Protein AF-A0A4Y2DY10-F1 (afdb_monomer_lite)

Secondary structure (DSSP, 8-state):
-EEEEEEE---S---SSSGGGPEE-TTSSS-EEEEEEEEE-TTS-EEEEEE--GGG------SS-HHHHHHHHHHHHTT--TT-EEEE-TTT--HHHHHHHHHTT-EEEEPPPGGG-TT-PPPPTTTTS---

Structure (mmCIF, N/CA/C/O backbone):
data_AF-A0A4Y2DY10-F1
#
_entry.id   AF-A0A4Y2DY10-F1
#
loop_
_atom_site.group_PDB
_atom_site.id
_atom_site.type_symbol
_atom_site.label_atom_id
_atom_site.label_alt_id
_atom_site.label_comp_id
_atom_site.label_asym_id
_atom_site.label_entity_id
_atom_site.label_seq_id
_atom_site.pdbx_PDB_ins_code
_atom_site.Cartn_x
_atom_site.Cartn_y
_atom_site.Cartn_z
_atom_site.occupancy
_atom_site.B_iso_or_equiv
_atom_site.auth_seq_id
_atom_site.auth_comp_id
_atom_site.auth_asym_id
_atom_site.auth_atom_id
_atom_site.pdbx_PDB_model_num
ATOM 1 N N . MET A 1 1 ? -3.356 -10.038 -5.341 1.00 78.19 1 MET A N 1
ATOM 2 C CA . MET A 1 1 ? -2.534 -9.888 -4.118 1.00 78.19 1 MET A CA 1
ATOM 3 C C . MET A 1 1 ? -3.179 -8.865 -3.200 1.00 78.19 1 MET A C 1
ATOM 5 O O . MET A 1 1 ? -3.837 -7.960 -3.689 1.00 78.19 1 MET A O 1
ATOM 9 N N . GLN A 1 2 ? -3.006 -8.994 -1.891 1.00 65.81 2 GLN A N 1
ATOM 10 C CA . GLN A 1 2 ? -3.567 -8.115 -0.879 1.00 65.81 2 GLN A CA 1
ATOM 11 C C . GLN A 1 2 ? -2.456 -7.577 0.021 1.00 65.81 2 GLN A C 1
ATOM 13 O O . GLN A 1 2 ? -1.669 -8.349 0.572 1.00 65.81 2 GLN A O 1
ATOM 18 N N . ILE A 1 3 ? -2.424 -6.258 0.201 1.00 73.19 3 ILE A N 1
ATOM 19 C CA . ILE A 1 3 ? -1.528 -5.605 1.153 1.00 73.19 3 ILE A CA 1
ATOM 20 C C . ILE A 1 3 ? -2.274 -5.361 2.452 1.00 73.19 3 ILE A C 1
ATOM 22 O O . ILE A 1 3 ? -3.249 -4.611 2.505 1.00 73.19 3 ILE A O 1
ATOM 26 N N . THR A 1 4 ? -1.787 -5.993 3.513 1.00 64.06 4 THR A N 1
ATOM 27 C CA . THR A 1 4 ? -2.386 -5.916 4.845 1.00 64.06 4 THR A CA 1
ATOM 28 C C . THR A 1 4 ? -1.337 -5.531 5.871 1.00 64.06 4 THR A C 1
ATOM 30 O O . THR A 1 4 ? -0.138 -5.768 5.708 1.00 64.06 4 THR A O 1
ATOM 33 N N . VAL A 1 5 ? -1.801 -4.930 6.962 1.00 68.88 5 VAL A N 1
ATOM 34 C CA . VAL A 1 5 ? -0.980 -4.731 8.146 1.00 68.88 5 VAL A CA 1
ATOM 35 C C . VAL A 1 5 ? -1.281 -5.820 9.166 1.00 68.88 5 VAL A C 1
ATOM 37 O O . VAL A 1 5 ? -2.396 -5.877 9.690 1.00 68.88 5 VAL A O 1
ATOM 40 N N . ILE A 1 6 ? -0.284 -6.650 9.469 1.00 68.38 6 ILE A N 1
ATOM 41 C CA . ILE A 1 6 ? -0.394 -7.696 10.490 1.00 68.38 6 ILE A CA 1
ATOM 42 C C . ILE A 1 6 ? 0.245 -7.213 11.790 1.00 68.38 6 ILE A C 1
ATOM 44 O O . ILE A 1 6 ? 1.285 -6.550 11.794 1.00 68.38 6 ILE A O 1
ATOM 48 N N . TYR A 1 7 ? -0.410 -7.555 12.898 1.00 64.19 7 TYR A N 1
ATOM 49 C CA . TYR A 1 7 ? 0.015 -7.215 14.247 1.00 64.19 7 TYR A CA 1
ATOM 50 C C . TYR A 1 7 ? 0.174 -8.482 15.067 1.00 64.19 7 TYR A C 1
ATOM 52 O O . TYR A 1 7 ? -0.767 -9.267 15.176 1.00 64.19 7 TYR A O 1
ATOM 60 N N . PHE A 1 8 ? 1.342 -8.660 15.673 1.00 68.56 8 PHE A N 1
ATOM 61 C CA . PHE A 1 8 ? 1.613 -9.803 16.537 1.00 68.56 8 PHE A CA 1
ATOM 62 C C . PHE A 1 8 ? 2.262 -9.354 17.847 1.00 68.56 8 PHE A C 1
ATOM 64 O O . PHE A 1 8 ? 2.941 -8.325 17.924 1.00 68.56 8 PHE A O 1
ATOM 71 N N . ASN A 1 9 ? 2.008 -10.131 18.897 1.00 56.22 9 ASN A N 1
ATOM 72 C CA . ASN A 1 9 ? 2.618 -9.959 20.207 1.00 56.22 9 ASN A CA 1
ATOM 73 C C . ASN A 1 9 ? 3.567 -11.121 20.447 1.00 56.22 9 ASN A C 1
ATOM 75 O O . ASN A 1 9 ? 3.170 -12.273 20.273 1.00 56.22 9 ASN A O 1
ATOM 79 N N . ASN A 1 10 ? 4.791 -10.825 20.864 1.00 58.06 10 ASN A N 1
ATOM 80 C CA . ASN A 1 10 ? 5.732 -11.873 21.200 1.00 58.06 10 ASN A CA 1
ATOM 81 C C . ASN A 1 10 ? 5.542 -12.244 22.677 1.00 58.06 10 ASN A C 1
ATOM 83 O O . ASN A 1 10 ? 5.828 -11.430 23.554 1.00 58.06 10 ASN A O 1
ATOM 87 N N . ARG A 1 11 ? 5.011 -13.443 22.958 1.00 53.69 11 ARG A N 1
ATOM 88 C CA . ARG A 1 11 ? 4.942 -13.970 24.333 1.00 53.69 11 ARG A CA 1
ATOM 89 C C . ARG A 1 11 ? 6.207 -14.731 24.745 1.00 53.69 11 ARG A C 1
ATOM 91 O O . ARG A 1 11 ? 6.329 -14.985 25.930 1.00 53.69 11 ARG A O 1
ATOM 98 N N . ASN A 1 12 ? 7.147 -15.030 23.835 1.00 43.44 12 ASN A N 1
ATOM 99 C CA . ASN A 1 12 ? 8.391 -15.745 24.154 1.00 43.44 12 ASN A CA 1
ATOM 100 C C . ASN A 1 12 ? 9.589 -15.275 23.284 1.00 43.44 12 ASN A C 1
ATOM 102 O O . ASN A 1 12 ? 9.616 -15.498 22.080 1.00 43.44 12 ASN A O 1
ATOM 106 N N . THR A 1 13 ? 10.583 -14.672 23.954 1.00 41.22 13 THR A N 1
ATOM 107 C CA . THR A 1 13 ? 12.030 -14.588 23.617 1.00 41.22 13 THR A CA 1
ATOM 108 C C . THR A 1 13 ? 12.532 -13.677 22.470 1.00 41.22 13 THR A C 1
ATOM 110 O O . THR A 1 13 ? 12.229 -13.880 21.300 1.00 41.22 13 THR A O 1
ATOM 113 N N . PHE A 1 14 ? 13.328 -12.655 22.840 1.00 39.62 14 PHE A N 1
ATOM 114 C CA . PHE A 1 14 ? 14.753 -12.369 22.511 1.00 39.62 14 PHE A CA 1
ATOM 115 C C . PHE A 1 14 ? 15.028 -10.861 22.695 1.00 39.62 14 PHE A C 1
ATOM 117 O O . PHE A 1 14 ? 14.383 -9.999 22.099 1.00 39.62 14 PHE A O 1
ATOM 124 N N . TYR A 1 15 ? 15.925 -10.555 23.635 1.00 51.78 15 TYR A N 1
ATOM 125 C CA . TYR A 1 15 ? 16.015 -9.282 24.352 1.00 51.78 15 TYR A CA 1
ATOM 126 C C . TYR A 1 15 ? 16.999 -8.279 23.713 1.00 51.78 15 TYR A C 1
ATOM 128 O O . TYR A 1 15 ? 17.977 -8.653 23.076 1.00 51.78 15 TYR A O 1
ATOM 136 N N . LEU A 1 16 ? 16.727 -6.994 23.974 1.00 42.66 16 LEU A N 1
ATOM 137 C CA . LEU A 1 16 ? 17.549 -5.785 23.789 1.00 42.66 16 LEU A CA 1
ATOM 138 C C . LEU A 1 16 ? 17.350 -4.937 22.511 1.00 42.66 16 LEU A C 1
ATOM 140 O O . LEU A 1 16 ? 17.088 -3.747 22.659 1.00 42.66 16 LEU A O 1
ATOM 144 N N . TYR A 1 17 ? 17.361 -5.475 21.283 1.00 45.16 17 TYR A N 1
ATOM 145 C CA . TYR A 1 17 ? 17.258 -4.621 20.068 1.00 45.16 17 TYR A CA 1
ATOM 146 C C . TYR A 1 17 ? 15.813 -4.285 19.634 1.00 45.16 17 TYR A C 1
ATOM 148 O O . TYR A 1 17 ? 15.556 -3.331 18.906 1.00 45.16 17 TYR A O 1
ATOM 156 N N . ILE A 1 18 ? 14.834 -5.060 20.103 1.00 55.75 18 ILE A N 1
ATOM 157 C CA . ILE A 1 18 ? 13.461 -5.057 19.570 1.00 55.75 18 ILE A CA 1
ATOM 158 C C . ILE A 1 18 ? 12.535 -4.067 20.321 1.00 55.75 18 ILE A C 1
ATOM 160 O O . ILE A 1 18 ? 11.453 -3.718 19.844 1.00 55.75 18 ILE A O 1
ATOM 164 N N . ILE A 1 19 ? 12.954 -3.555 21.485 1.00 56.53 19 ILE A N 1
ATOM 165 C CA . ILE A 1 19 ? 12.103 -2.744 22.379 1.00 56.53 19 ILE A CA 1
ATOM 166 C C . ILE A 1 19 ? 11.625 -1.448 21.696 1.00 56.53 19 ILE A C 1
ATOM 168 O O . ILE A 1 19 ? 10.465 -1.071 21.858 1.00 56.53 19 ILE A O 1
ATOM 172 N N . GLY A 1 20 ? 12.467 -0.818 20.868 1.00 61.66 20 GLY A N 1
ATOM 173 C CA . GLY A 1 20 ? 12.130 0.423 20.156 1.00 61.66 20 GLY A CA 1
ATOM 174 C C . GLY A 1 20 ? 11.118 0.270 19.011 1.00 61.66 20 GLY A C 1
ATOM 175 O O . GLY A 1 20 ? 10.572 1.263 18.538 1.00 61.66 20 GLY A O 1
ATOM 176 N N . LEU A 1 21 ? 10.835 -0.960 18.569 1.00 73.44 21 LEU A N 1
ATOM 177 C CA . LEU A 1 21 ? 9.937 -1.239 17.437 1.00 73.44 21 LEU A CA 1
ATOM 178 C C . LEU A 1 21 ? 8.514 -1.587 17.872 1.00 73.44 21 LEU A C 1
ATOM 180 O O . LEU A 1 21 ? 7.615 -1.723 17.040 1.00 73.44 21 LEU A O 1
ATOM 184 N N . LYS A 1 22 ? 8.290 -1.719 19.181 1.00 81.25 22 LYS A N 1
ATOM 185 C CA . LYS A 1 22 ? 6.971 -1.986 19.744 1.00 81.25 22 LYS A CA 1
ATOM 186 C C . LYS A 1 22 ? 6.093 -0.748 19.578 1.00 81.25 22 LYS A C 1
ATOM 188 O O . LYS A 1 22 ? 6.386 0.317 20.109 1.00 81.25 22 LYS A O 1
ATOM 193 N N . GLN A 1 23 ? 4.999 -0.898 18.845 1.00 83.44 23 GLN A N 1
ATOM 194 C CA . GLN A 1 23 ? 4.058 0.178 18.563 1.00 83.44 23 GLN A CA 1
ATOM 195 C C . GLN A 1 23 ? 2.809 0.032 19.429 1.00 83.44 23 GLN A C 1
ATOM 197 O O . GLN A 1 23 ? 2.299 -1.076 19.627 1.00 83.44 23 GLN A O 1
ATOM 202 N N . PHE A 1 24 ? 2.302 1.164 19.921 1.00 85.75 24 PHE A N 1
ATOM 203 C CA . PHE A 1 24 ? 0.968 1.242 20.503 1.00 85.75 24 PHE A CA 1
ATOM 204 C C . PHE A 1 24 ? -0.065 1.544 19.417 1.00 85.75 24 PHE A C 1
ATOM 206 O O . PHE A 1 24 ? 0.091 2.494 18.652 1.00 85.75 24 PHE A O 1
ATOM 213 N N . ILE A 1 25 ? -1.139 0.757 19.360 1.00 84.06 25 ILE A N 1
ATOM 214 C CA . ILE A 1 25 ? -2.160 0.856 18.317 1.00 84.06 25 ILE A CA 1
ATOM 215 C C . ILE A 1 25 ? -3.536 0.855 18.956 1.00 84.06 25 ILE A C 1
ATOM 217 O O . ILE A 1 25 ? -4.056 -0.165 19.418 1.00 84.06 25 ILE A O 1
ATOM 221 N N . LYS A 1 26 ? -4.142 2.040 18.969 1.00 86.94 26 LYS A N 1
ATOM 222 C CA . LYS A 1 26 ? -5.493 2.244 19.479 1.00 86.94 26 LYS A CA 1
ATOM 223 C C . LYS A 1 26 ? -6.500 1.465 18.621 1.00 86.94 26 LYS A C 1
ATOM 225 O O . LYS A 1 26 ? -6.428 1.487 17.397 1.00 86.94 26 LYS A O 1
ATOM 230 N N . GLY A 1 27 ? -7.446 0.788 19.271 1.00 84.50 27 GLY A N 1
ATOM 231 C CA . GLY A 1 27 ? -8.542 0.073 18.603 1.00 84.50 27 GLY A CA 1
ATOM 232 C C . GLY A 1 27 ? -8.243 -1.371 18.183 1.00 84.50 27 GLY A C 1
ATOM 233 O O . GLY A 1 27 ? -9.132 -2.026 17.649 1.00 84.50 27 GLY A O 1
ATOM 234 N N . LYS A 1 28 ? -7.037 -1.902 18.432 1.00 83.62 28 LYS A N 1
ATOM 235 C CA . LYS A 1 28 ? -6.744 -3.335 18.252 1.00 83.62 28 LYS A CA 1
ATOM 236 C C . LYS A 1 28 ? -6.914 -4.108 19.570 1.00 83.62 28 LYS A C 1
ATOM 238 O O . LYS A 1 28 ? -6.594 -3.548 20.622 1.00 83.62 28 LYS A O 1
ATOM 243 N N . PRO A 1 29 ? -7.373 -5.382 19.538 1.00 85.50 29 PRO A N 1
ATOM 244 C CA . PRO A 1 29 ? -7.518 -6.206 20.745 1.00 85.50 29 PRO A CA 1
ATOM 245 C C . PRO A 1 29 ? -6.215 -6.301 21.545 1.00 85.50 29 PRO A C 1
ATOM 247 O O . PRO A 1 29 ? -6.200 -6.141 22.763 1.00 85.50 29 PRO A O 1
ATOM 250 N N . ILE A 1 30 ? -5.099 -6.469 20.833 1.00 81.31 30 ILE A N 1
ATOM 251 C CA . ILE A 1 30 ? -3.751 -6.355 21.377 1.00 81.31 30 ILE A CA 1
ATOM 252 C C . ILE A 1 30 ? -3.219 -4.972 21.007 1.00 81.31 30 ILE A C 1
ATOM 254 O O . ILE A 1 30 ? -2.947 -4.693 19.840 1.00 81.31 30 ILE A O 1
ATOM 258 N N . ARG A 1 31 ? -3.074 -4.103 22.010 1.00 84.50 31 ARG A N 1
ATOM 259 C CA . ARG A 1 31 ? -2.719 -2.694 21.792 1.00 84.50 31 ARG A CA 1
ATOM 260 C C . ARG A 1 31 ? -1.226 -2.428 21.670 1.00 84.50 31 ARG A C 1
ATOM 262 O O . ARG A 1 31 ? -0.866 -1.370 21.179 1.00 84.50 31 ARG A O 1
ATOM 269 N N . PHE A 1 32 ? -0.375 -3.344 22.117 1.00 84.56 32 PHE A N 1
ATOM 270 C CA . PHE A 1 32 ? 1.072 -3.200 22.018 1.00 84.56 32 PHE A CA 1
ATOM 271 C C . PHE A 1 32 ? 1.670 -4.408 21.311 1.00 84.56 32 PHE A C 1
ATOM 273 O O . PHE A 1 32 ? 1.496 -5.536 21.772 1.00 84.56 32 PHE A O 1
ATOM 280 N N . GLY A 1 33 ? 2.401 -4.172 20.230 1.00 84.94 33 GLY A N 1
ATOM 281 C CA . GLY A 1 33 ? 3.014 -5.245 19.456 1.00 84.94 33 GLY A CA 1
ATOM 282 C C . GLY A 1 33 ? 3.858 -4.722 18.309 1.00 84.94 33 GLY A C 1
ATOM 283 O O . GLY A 1 33 ? 4.137 -3.526 18.218 1.00 84.94 33 GLY A O 1
ATOM 284 N N . PHE A 1 34 ? 4.257 -5.634 17.434 1.00 84.62 34 PHE A N 1
ATOM 285 C CA . PHE A 1 34 ? 5.000 -5.306 16.225 1.00 84.62 34 PHE A CA 1
ATOM 286 C C . PHE A 1 34 ? 4.046 -5.148 15.057 1.00 84.62 34 PHE A C 1
ATOM 288 O O . PHE A 1 34 ? 3.025 -5.833 14.971 1.00 84.62 34 PHE A O 1
ATOM 295 N N . LYS A 1 35 ? 4.388 -4.223 14.167 1.00 85.19 35 LYS A N 1
ATOM 296 C CA . LYS A 1 35 ? 3.624 -3.926 12.964 1.00 85.19 35 LYS A CA 1
ATOM 297 C C . LYS A 1 35 ? 4.401 -4.440 11.757 1.00 85.19 35 LYS A C 1
ATOM 299 O O . LYS A 1 35 ? 5.553 -4.061 11.576 1.00 85.19 35 LYS A O 1
ATOM 304 N N . LEU A 1 36 ? 3.767 -5.273 10.940 1.00 87.88 36 LEU A N 1
ATOM 305 C CA . LEU A 1 36 ? 4.311 -5.744 9.667 1.00 87.88 36 LEU A CA 1
ATOM 306 C C . LEU A 1 36 ? 3.485 -5.190 8.516 1.00 87.88 36 LEU A C 1
ATOM 308 O O . LEU A 1 36 ? 2.255 -5.241 8.559 1.00 87.88 36 LEU A O 1
ATOM 312 N N . TRP A 1 37 ? 4.152 -4.717 7.472 1.00 89.75 37 TRP A N 1
ATOM 313 C CA . TRP A 1 37 ? 3.548 -4.597 6.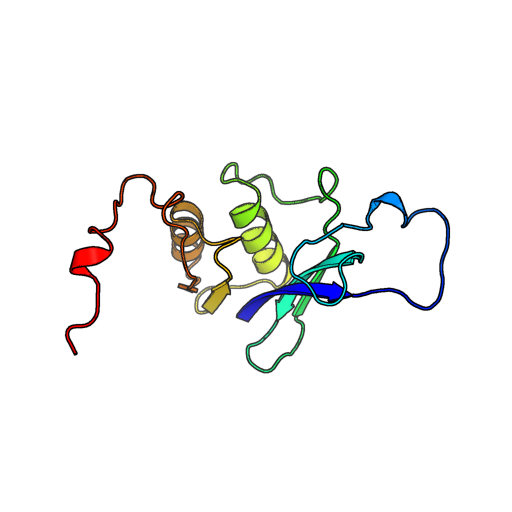152 1.00 89.75 37 TRP A CA 1
ATOM 314 C C . TRP A 1 37 ? 3.672 -5.932 5.444 1.00 89.75 37 TRP A C 1
ATOM 316 O O . TRP A 1 37 ? 4.755 -6.501 5.396 1.00 89.75 37 TRP A O 1
ATOM 326 N N . THR A 1 38 ? 2.564 -6.448 4.935 1.00 91.19 38 THR A N 1
ATOM 327 C CA . THR A 1 38 ? 2.516 -7.786 4.346 1.00 91.19 38 THR A CA 1
ATOM 328 C C . THR A 1 38 ? 1.865 -7.733 2.984 1.00 91.19 38 THR A C 1
ATOM 330 O O . THR A 1 38 ? 0.893 -7.001 2.804 1.00 91.19 38 THR A O 1
ATOM 333 N N . LEU A 1 39 ? 2.398 -8.514 2.051 1.00 93.38 39 LEU A N 1
ATOM 334 C CA . LEU A 1 39 ? 1.805 -8.792 0.755 1.00 93.38 39 LEU A CA 1
ATOM 335 C C . LEU A 1 39 ? 1.464 -10.277 0.717 1.00 93.38 39 LEU A C 1
ATOM 337 O O . LEU A 1 39 ? 2.347 -11.126 0.842 1.00 93.38 39 LEU A O 1
ATOM 341 N N . ALA A 1 40 ? 0.185 -10.580 0.562 1.00 92.75 40 ALA A N 1
ATOM 342 C CA . ALA A 1 40 ? -0.318 -11.942 0.533 1.00 92.75 40 ALA A CA 1
ATOM 343 C C . ALA A 1 40 ? -1.198 -12.181 -0.697 1.00 92.75 40 ALA A C 1
ATOM 345 O O . ALA A 1 40 ? -1.623 -11.257 -1.389 1.00 92.75 40 ALA A O 1
ATOM 346 N N . SER A 1 41 ? -1.466 -13.437 -0.993 1.00 90.44 41 SER A N 1
ATOM 347 C CA . SER A 1 41 ? -2.509 -13.862 -1.911 1.00 90.44 41 SER A CA 1
ATOM 348 C C . SER A 1 41 ? -3.886 -13.706 -1.257 1.00 90.44 41 SER A C 1
ATOM 350 O O . SER A 1 41 ? -4.006 -13.581 -0.038 1.00 90.44 41 SER A O 1
ATOM 352 N N . SER A 1 42 ? -4.938 -13.708 -2.073 1.00 86.31 42 SER A N 1
ATOM 353 C CA . SER A 1 42 ? -6.328 -13.710 -1.603 1.00 86.31 42 SER A CA 1
ATOM 354 C C . SER A 1 42 ? -6.704 -14.977 -0.827 1.00 86.31 42 SER A C 1
ATOM 356 O O . SER A 1 42 ? -7.634 -14.940 -0.031 1.00 86.31 42 SER A O 1
ATOM 358 N N . ASP A 1 43 ? -5.985 -16.083 -1.039 1.00 88.75 43 ASP A N 1
ATOM 359 C CA . ASP A 1 43 ? -6.144 -17.341 -0.290 1.00 88.75 43 ASP A CA 1
ATOM 360 C C . ASP A 1 43 ? -5.349 -17.370 1.032 1.00 88.75 43 ASP A C 1
ATOM 362 O O . ASP A 1 43 ? -5.431 -18.335 1.789 1.00 88.75 43 ASP A O 1
ATOM 366 N N . GLY A 1 44 ? -4.597 -16.305 1.332 1.00 85.56 44 GLY A N 1
ATOM 367 C CA . GLY A 1 44 ? -3.805 -16.177 2.552 1.00 85.56 44 GLY A CA 1
ATOM 368 C C . GLY A 1 44 ? -2.337 -16.587 2.424 1.00 85.56 44 GLY A C 1
ATOM 369 O O . GLY A 1 44 ? -1.613 -16.479 3.415 1.00 85.56 44 GLY A O 1
ATOM 370 N N . TYR A 1 45 ? -1.854 -16.997 1.245 1.00 89.75 45 TYR A N 1
ATOM 371 C CA . TYR A 1 45 ? -0.423 -17.264 1.060 1.00 89.75 45 TYR A CA 1
ATOM 372 C C . TYR A 1 45 ? 0.412 -15.982 1.208 1.00 89.75 45 TYR A C 1
ATOM 374 O O . TYR A 1 45 ? 0.221 -15.020 0.467 1.00 89.75 45 TYR A O 1
ATOM 382 N N . LEU A 1 46 ? 1.348 -15.946 2.158 1.00 91.25 46 LEU A N 1
ATOM 383 C CA . LEU A 1 46 ? 2.200 -14.780 2.400 1.00 91.25 46 LEU A CA 1
ATOM 384 C C . LEU A 1 46 ? 3.376 -14.761 1.415 1.00 91.25 46 LEU A C 1
ATOM 386 O O . LEU A 1 46 ? 4.271 -15.594 1.516 1.00 91.25 46 LEU A O 1
ATOM 390 N N . PHE A 1 47 ? 3.412 -13.778 0.514 1.00 90.81 47 PHE A N 1
ATOM 391 C CA . PHE A 1 47 ? 4.538 -13.596 -0.406 1.00 90.81 47 PHE A CA 1
ATOM 392 C C . PHE A 1 47 ? 5.708 -12.879 0.258 1.00 90.81 47 PHE A C 1
ATOM 394 O O . PHE A 1 47 ? 6.857 -13.273 0.089 1.00 90.81 47 PHE A O 1
ATOM 401 N N . HIS A 1 48 ? 5.422 -11.804 0.999 1.00 90.38 48 HIS A N 1
ATOM 402 C CA . HIS A 1 48 ? 6.464 -10.997 1.628 1.00 90.38 48 HIS A CA 1
ATOM 403 C C . HIS A 1 48 ? 5.953 -10.253 2.860 1.00 90.38 48 HIS A C 1
ATOM 405 O O . HIS A 1 48 ? 4.790 -9.845 2.919 1.00 90.38 48 HIS A O 1
ATOM 411 N N . ALA A 1 49 ? 6.834 -10.041 3.838 1.00 88.62 49 ALA A N 1
ATOM 412 C CA . ALA A 1 49 ? 6.547 -9.260 5.034 1.00 88.62 49 ALA A CA 1
ATOM 413 C C . ALA A 1 49 ? 7.735 -8.376 5.422 1.00 88.62 49 ALA A C 1
ATOM 415 O O . ALA A 1 49 ? 8.886 -8.806 5.406 1.00 88.62 49 ALA A O 1
ATOM 416 N N . GLU A 1 50 ? 7.444 -7.143 5.823 1.00 86.69 50 GLU A N 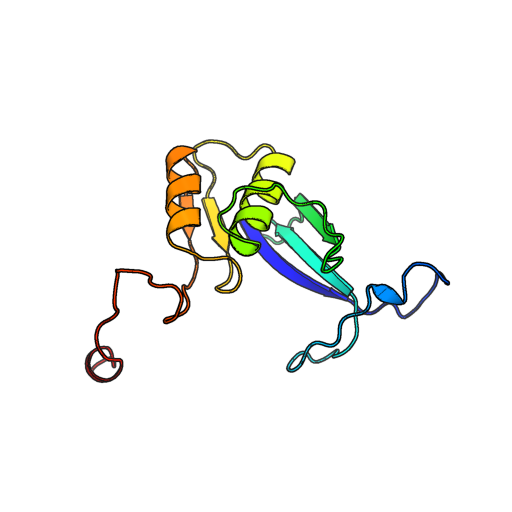1
ATOM 417 C CA . GLU A 1 50 ? 8.437 -6.162 6.248 1.00 86.69 50 GLU A CA 1
ATOM 418 C C . GLU A 1 50 ? 8.076 -5.551 7.584 1.00 86.69 50 GLU A C 1
ATOM 420 O O . GLU A 1 50 ? 6.946 -5.113 7.810 1.00 86.69 50 GLU A O 1
ATOM 425 N N . LEU A 1 51 ? 9.069 -5.491 8.467 1.00 85.25 51 LEU A N 1
ATOM 426 C CA . LEU A 1 51 ? 8.916 -4.871 9.768 1.00 85.25 51 LEU A CA 1
ATOM 427 C C . LEU A 1 51 ? 8.808 -3.358 9.619 1.00 85.25 51 LEU A C 1
ATOM 429 O O . LEU A 1 51 ? 9.708 -2.696 9.104 1.00 85.25 51 LEU A O 1
ATOM 433 N N . TYR A 1 52 ? 7.706 -2.812 10.122 1.00 84.94 52 TYR A N 1
ATOM 434 C CA . TYR A 1 52 ? 7.553 -1.379 10.249 1.00 84.94 52 TYR A CA 1
ATOM 435 C C . TYR A 1 52 ? 8.462 -0.877 11.364 1.00 84.94 52 TYR A C 1
ATOM 437 O O . TYR A 1 52 ? 8.265 -1.199 12.538 1.00 84.94 52 TYR A O 1
ATOM 445 N N . SER A 1 53 ? 9.424 -0.044 10.988 1.00 81.19 53 SER A N 1
ATOM 446 C CA . SER A 1 53 ? 10.436 0.498 11.887 1.00 81.19 53 SER A CA 1
ATOM 447 C C . SER A 1 53 ? 10.336 2.018 12.024 1.00 81.19 53 SER A C 1
ATOM 449 O O . SER A 1 53 ? 11.317 2.709 12.289 1.00 81.19 53 SER A O 1
ATOM 451 N N . SER A 1 54 ? 9.132 2.571 11.830 1.00 75.75 54 SER A N 1
ATOM 452 C CA . SER A 1 54 ? 8.913 4.019 11.825 1.00 75.75 54 SER A CA 1
ATOM 453 C C . SER A 1 54 ? 9.879 4.714 10.847 1.00 75.75 54 SER A C 1
ATOM 455 O O . SER A 1 54 ? 9.866 4.385 9.657 1.00 75.75 54 SER A O 1
ATOM 457 N N . SER A 1 55 ? 10.734 5.618 11.333 1.00 67.44 55 SER A N 1
ATOM 458 C CA . SER A 1 55 ? 11.686 6.420 10.556 1.00 67.44 55 SER A CA 1
ATOM 459 C C . SER A 1 55 ? 12.844 5.639 9.932 1.00 67.44 55 SER A C 1
ATOM 461 O O . SER A 1 55 ? 13.457 6.135 8.994 1.00 67.44 55 SER A O 1
ATOM 463 N N . THR A 1 56 ? 13.156 4.432 10.410 1.00 67.06 56 THR A N 1
ATOM 464 C CA . THR A 1 56 ? 14.272 3.631 9.875 1.00 67.06 56 THR A CA 1
ATOM 465 C C . THR A 1 56 ? 13.827 2.585 8.859 1.00 67.06 56 THR A C 1
ATOM 467 O O . THR A 1 56 ? 14.645 1.793 8.386 1.00 67.06 56 THR A O 1
ATOM 470 N N . THR A 1 57 ? 12.542 2.572 8.490 1.00 70.38 57 THR A N 1
ATOM 471 C CA . THR A 1 57 ? 12.057 1.644 7.469 1.00 70.38 57 THR A CA 1
ATOM 472 C C . THR A 1 57 ? 12.638 2.033 6.113 1.00 70.38 57 THR A C 1
ATOM 474 O O . THR A 1 57 ? 12.317 3.093 5.577 1.00 70.38 57 THR A O 1
ATOM 477 N N . LYS A 1 58 ? 13.519 1.187 5.567 1.00 76.12 58 LYS A N 1
ATOM 478 C CA . LYS A 1 58 ? 14.158 1.410 4.265 1.00 76.12 58 LYS A CA 1
ATOM 479 C C . LYS A 1 58 ? 13.157 1.142 3.151 1.00 76.12 58 LYS A C 1
ATOM 481 O O . LYS A 1 58 ? 13.036 0.020 2.667 1.00 76.12 58 LYS A O 1
ATOM 486 N N . LEU A 1 59 ? 12.435 2.187 2.785 1.00 80.62 59 LEU A N 1
ATOM 487 C CA . LEU A 1 59 ? 11.511 2.182 1.668 1.00 80.62 59 LEU A CA 1
ATOM 488 C C . LEU A 1 59 ? 12.141 2.825 0.428 1.00 80.62 59 LEU A C 1
ATOM 490 O O . LEU A 1 59 ? 13.042 3.659 0.567 1.00 80.62 59 LEU A O 1
ATOM 494 N N . PRO A 1 60 ? 11.664 2.475 -0.779 1.00 84.50 60 PRO A N 1
ATOM 495 C CA . PRO A 1 60 ? 11.903 3.295 -1.960 1.00 84.50 60 PRO A CA 1
ATOM 496 C C . PRO A 1 60 ? 11.497 4.743 -1.674 1.00 84.50 60 PRO A C 1
ATOM 498 O O . PRO A 1 60 ? 10.499 4.971 -1.002 1.00 84.50 60 PRO A O 1
ATOM 501 N N . GLN A 1 61 ? 12.256 5.716 -2.172 1.00 85.44 61 GLN A N 1
ATOM 502 C CA . GLN A 1 61 ? 11.906 7.132 -2.049 1.00 85.44 61 GLN A CA 1
ATOM 503 C C . GLN A 1 61 ? 11.258 7.593 -3.353 1.00 85.44 61 GLN A C 1
ATOM 505 O O . GLN A 1 61 ? 11.931 8.127 -4.229 1.00 85.44 61 GLN A O 1
ATOM 510 N N . THR A 1 62 ? 9.957 7.344 -3.511 1.00 87.38 62 THR A N 1
ATOM 511 C CA . THR A 1 62 ? 9.235 7.717 -4.744 1.00 87.38 62 THR A CA 1
ATOM 512 C C . THR A 1 62 ? 8.816 9.185 -4.765 1.00 87.38 62 THR A C 1
ATOM 514 O O . THR A 1 62 ? 8.420 9.699 -5.805 1.00 87.38 62 THR A O 1
ATOM 517 N N . GLY A 1 63 ? 8.875 9.868 -3.615 1.00 89.25 63 GLY A N 1
ATOM 518 C CA . GLY A 1 63 ? 8.376 11.237 -3.454 1.00 89.25 63 GLY A CA 1
ATOM 519 C C . GLY A 1 63 ? 6.853 11.333 -3.298 1.00 89.25 63 GLY A C 1
ATOM 520 O O . GLY A 1 63 ? 6.340 12.417 -3.046 1.00 89.25 63 GLY A O 1
ATOM 521 N N . LEU A 1 64 ? 6.126 10.212 -3.380 1.00 89.00 64 LEU A N 1
ATOM 522 C CA . LEU A 1 64 ? 4.661 10.157 -3.259 1.00 89.00 64 LEU A CA 1
ATO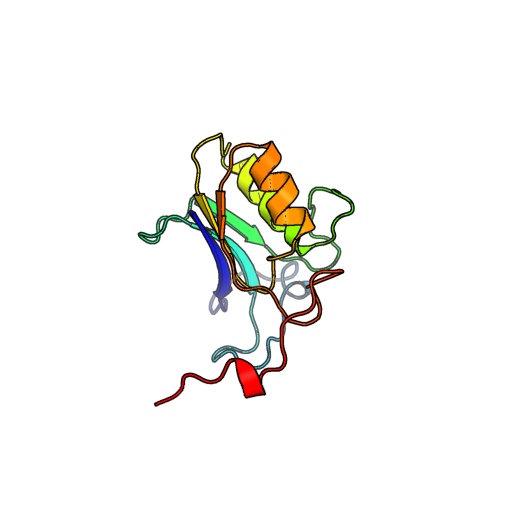M 523 C C . LEU A 1 64 ? 4.182 9.925 -1.813 1.00 89.00 64 LEU A C 1
ATOM 525 O O . LEU A 1 64 ? 2.983 9.935 -1.523 1.00 89.00 64 LEU A O 1
ATOM 529 N N . GLY A 1 65 ? 5.128 9.717 -0.896 1.00 88.81 65 GLY A N 1
ATOM 530 C CA . GLY A 1 65 ? 4.892 9.473 0.519 1.00 88.81 65 GLY A CA 1
ATOM 531 C C . GLY A 1 65 ? 4.874 7.990 0.886 1.00 88.81 65 GLY A C 1
ATOM 532 O O . GLY A 1 65 ? 4.904 7.096 0.044 1.00 88.81 65 GLY A O 1
ATOM 533 N N . GLN A 1 66 ? 4.770 7.731 2.191 1.00 88.69 66 GLN A N 1
ATOM 534 C CA . GLN A 1 66 ? 4.992 6.397 2.752 1.00 88.69 66 GLN A CA 1
ATOM 535 C C . GLN A 1 66 ? 4.043 5.323 2.199 1.00 88.69 66 GLN A C 1
ATOM 537 O O . GLN A 1 66 ? 4.462 4.192 2.004 1.00 88.69 66 GLN A O 1
ATOM 542 N N . GLY A 1 67 ? 2.764 5.638 1.966 1.00 90.06 67 GLY A N 1
ATOM 543 C CA . GLY A 1 67 ? 1.797 4.657 1.456 1.00 90.06 67 GLY A CA 1
ATOM 544 C C . GLY A 1 67 ? 2.230 4.059 0.109 1.00 90.06 67 GLY A C 1
ATOM 545 O O . GLY A 1 67 ? 2.438 2.847 0.034 1.00 90.06 67 GLY A O 1
ATOM 546 N N . PRO A 1 68 ? 2.419 4.901 -0.921 1.00 92.88 68 PRO A N 1
ATOM 547 C CA . PRO A 1 68 ? 2.957 4.480 -2.211 1.00 92.88 68 PRO A CA 1
ATOM 548 C C . PRO A 1 68 ? 4.323 3.795 -2.130 1.00 92.88 68 PRO A C 1
ATOM 550 O O . PRO A 1 68 ? 4.508 2.749 -2.750 1.00 92.88 68 PRO A O 1
ATOM 553 N N . ASP A 1 69 ? 5.248 4.334 -1.329 1.00 92.69 69 ASP A N 1
ATOM 554 C CA . ASP A 1 69 ? 6.591 3.771 -1.159 1.00 92.69 69 ASP A CA 1
ATOM 555 C C . ASP A 1 69 ? 6.545 2.316 -0.658 1.00 92.69 69 ASP A C 1
ATOM 557 O O . ASP A 1 69 ? 7.269 1.452 -1.155 1.00 92.69 69 ASP A O 1
ATOM 561 N N . VAL A 1 70 ? 5.647 2.022 0.291 1.00 91.94 70 VAL A N 1
ATOM 562 C CA . VAL A 1 70 ? 5.413 0.659 0.792 1.00 91.94 70 VAL A CA 1
ATOM 563 C C . VAL A 1 70 ? 4.890 -0.245 -0.309 1.00 91.94 70 VAL A C 1
ATOM 565 O O . VAL A 1 70 ? 5.435 -1.325 -0.522 1.00 91.94 70 VAL A O 1
ATOM 568 N N . VAL A 1 71 ? 3.827 0.174 -0.998 1.00 93.62 71 VAL A N 1
ATOM 569 C CA . VAL A 1 71 ? 3.160 -0.667 -1.998 1.00 93.62 71 VAL A CA 1
ATOM 570 C C . VAL A 1 71 ? 4.113 -0.981 -3.143 1.00 93.62 71 VAL A C 1
ATOM 572 O O . VAL A 1 71 ? 4.331 -2.148 -3.451 1.00 93.62 71 VAL A O 1
ATOM 575 N N . LEU A 1 72 ? 4.748 0.036 -3.721 1.00 94.25 72 LEU A N 1
ATOM 576 C CA . LEU A 1 72 ? 5.698 -0.142 -4.817 1.00 94.25 72 LEU A CA 1
ATOM 577 C C . LEU A 1 72 ? 6.931 -0.941 -4.371 1.00 94.25 72 LEU A C 1
A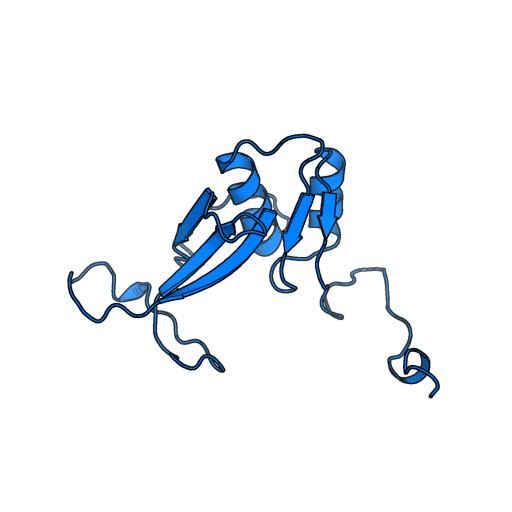TOM 579 O O . LEU A 1 72 ? 7.409 -1.792 -5.118 1.00 94.25 72 LEU A O 1
ATOM 583 N N . GLY A 1 73 ? 7.408 -0.735 -3.139 1.00 93.19 73 GLY A N 1
ATOM 584 C CA . GLY A 1 73 ? 8.492 -1.525 -2.556 1.00 93.19 73 GLY A CA 1
ATOM 585 C C . GLY A 1 73 ? 8.161 -3.015 -2.456 1.00 93.19 73 GLY A C 1
ATOM 586 O O . GLY A 1 73 ? 8.953 -3.845 -2.901 1.00 93.19 73 GLY A O 1
ATOM 587 N N . LEU A 1 74 ? 6.980 -3.354 -1.932 1.00 92.38 74 LEU A N 1
ATOM 588 C CA . LEU A 1 74 ? 6.514 -4.740 -1.823 1.00 92.38 74 LEU A CA 1
ATOM 589 C C . LEU A 1 74 ? 6.331 -5.386 -3.201 1.00 92.38 74 LEU A C 1
ATOM 591 O O . LEU A 1 74 ? 6.764 -6.517 -3.408 1.00 92.38 74 LEU A O 1
ATOM 595 N N . MET A 1 75 ? 5.740 -4.658 -4.150 1.00 93.19 75 MET A N 1
ATOM 596 C CA . MET A 1 75 ? 5.503 -5.149 -5.510 1.00 93.19 75 MET A CA 1
ATOM 597 C C . MET A 1 75 ? 6.811 -5.430 -6.257 1.00 93.19 75 MET A C 1
ATOM 599 O O . MET A 1 75 ? 6.927 -6.453 -6.930 1.00 93.19 75 MET A O 1
ATOM 603 N N . ASN A 1 76 ? 7.828 -4.583 -6.074 1.00 92.75 76 ASN A N 1
ATOM 604 C CA . ASN A 1 76 ? 9.157 -4.821 -6.637 1.00 92.75 76 ASN A CA 1
ATOM 605 C C . ASN A 1 76 ? 9.816 -6.079 -6.047 1.00 92.75 76 ASN A C 1
ATOM 607 O O . ASN A 1 76 ? 10.452 -6.830 -6.782 1.00 92.75 76 ASN A O 1
ATOM 611 N N . LYS A 1 77 ? 9.660 -6.333 -4.739 1.00 91.19 77 LYS A N 1
ATOM 612 C CA . LYS A 1 77 ? 10.270 -7.496 -4.064 1.00 91.19 77 LYS A CA 1
ATOM 613 C C . LYS A 1 77 ? 9.697 -8.834 -4.506 1.00 91.19 77 LYS A C 1
ATOM 615 O O . LYS A 1 77 ? 10.408 -9.828 -4.463 1.00 91.19 77 LYS A O 1
ATOM 620 N N . VAL A 1 78 ?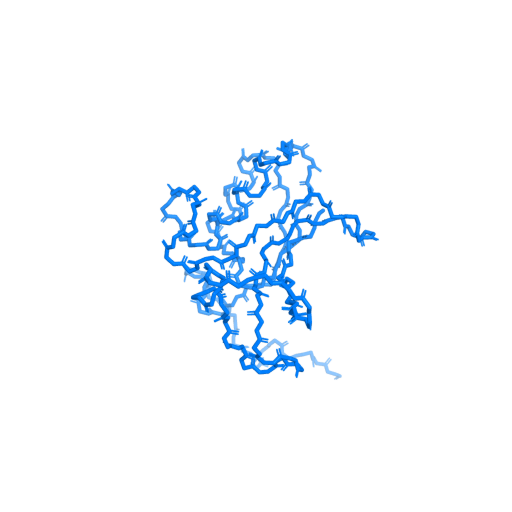 8.439 -8.855 -4.935 1.00 91.12 78 VAL A N 1
ATOM 621 C CA . VAL A 1 78 ? 7.808 -10.064 -5.482 1.00 91.12 78 VAL A CA 1
ATOM 622 C C . VAL A 1 78 ? 7.870 -10.134 -7.005 1.00 91.12 78 VAL A C 1
ATOM 624 O O . VAL A 1 78 ? 7.235 -11.003 -7.592 1.00 91.12 78 VAL A O 1
ATOM 627 N N . HIS A 1 79 ? 8.607 -9.220 -7.646 1.00 92.62 79 HIS A N 1
ATOM 628 C CA . HIS A 1 79 ? 8.703 -9.127 -9.104 1.00 92.62 79 HIS A CA 1
ATOM 629 C C . HIS A 1 79 ? 7.322 -9.091 -9.781 1.00 92.62 79 HIS A C 1
ATOM 631 O O . HIS A 1 79 ? 7.076 -9.768 -10.783 1.00 92.62 79 HIS A O 1
ATOM 637 N N . ALA A 1 80 ? 6.399 -8.313 -9.205 1.00 92.69 80 ALA A N 1
ATOM 638 C CA . ALA A 1 80 ? 5.082 -8.120 -9.791 1.00 92.69 80 ALA A CA 1
ATOM 639 C C . ALA A 1 80 ? 5.211 -7.499 -11.187 1.00 92.69 80 ALA A C 1
ATOM 641 O O . ALA A 1 80 ? 6.035 -6.607 -11.407 1.00 92.69 80 ALA A O 1
ATOM 642 N N . HIS A 1 81 ? 4.385 -7.972 -12.109 1.00 92.00 81 HIS A N 1
ATOM 643 C CA . HIS A 1 81 ? 4.431 -7.614 -13.517 1.00 92.00 81 HIS A CA 1
ATOM 644 C C . HIS A 1 81 ? 3.036 -7.239 -14.023 1.00 92.00 81 HIS A C 1
ATOM 646 O O . HIS A 1 81 ? 2.069 -7.163 -13.261 1.00 92.00 81 HIS A O 1
ATOM 652 N N . GLU A 1 82 ? 2.956 -6.942 -15.315 1.00 94.81 82 GLU A N 1
ATOM 653 C CA . GLU A 1 82 ? 1.701 -6.622 -15.980 1.00 94.81 82 GLU A CA 1
ATOM 654 C C . GLU A 1 82 ? 0.676 -7.755 -15.821 1.00 94.81 82 GLU A C 1
ATOM 656 O O . GLU A 1 82 ? 1.011 -8.935 -15.919 1.00 94.81 82 GLU A O 1
ATOM 661 N N . GLY A 1 83 ? -0.577 -7.394 -15.546 1.00 92.62 83 GLY A N 1
ATOM 662 C CA . GLY A 1 83 ? -1.664 -8.343 -15.290 1.00 92.62 83 GLY A CA 1
ATOM 663 C C . GLY A 1 83 ? -1.796 -8.772 -13.825 1.00 92.62 83 GLY A C 1
ATOM 664 O O . GLY A 1 83 ? -2.784 -9.410 -13.455 1.00 92.62 83 GLY A O 1
ATOM 665 N N . ASN A 1 84 ? -0.859 -8.397 -12.947 1.00 94.25 84 ASN A N 1
ATOM 666 C CA . ASN A 1 84 ? -1.058 -8.546 -11.509 1.00 94.25 84 ASN A CA 1
ATOM 667 C C . ASN A 1 84 ? -2.101 -7.541 -10.995 1.00 94.25 84 ASN A C 1
ATOM 669 O O . ASN A 1 84 ? -2.068 -6.357 -11.318 1.00 94.25 84 ASN A O 1
ATOM 673 N N . HIS A 1 85 ? -2.954 -7.999 -10.075 1.00 95.00 85 HIS A N 1
ATOM 674 C CA . HIS A 1 85 ? -3.902 -7.149 -9.350 1.00 95.00 85 HIS A CA 1
ATOM 675 C C . HIS A 1 85 ? -3.523 -7.039 -7.873 1.00 95.00 85 HIS A C 1
ATOM 677 O O . HIS A 1 85 ? -3.276 -8.054 -7.206 1.00 95.00 85 HIS A O 1
ATOM 683 N N . VAL A 1 86 ? -3.481 -5.817 -7.341 1.00 95.12 86 VAL A N 1
ATOM 684 C CA . VAL A 1 86 ? -3.216 -5.530 -5.929 1.00 95.12 86 VAL A CA 1
ATOM 685 C C . VAL A 1 86 ? -4.401 -4.829 -5.267 1.00 95.12 86 VAL A C 1
ATOM 687 O O . VAL A 1 86 ? -4.875 -3.785 -5.709 1.00 95.12 86 VAL A O 1
ATOM 690 N N . VAL A 1 87 ? -4.851 -5.396 -4.150 1.00 94.94 87 VAL A N 1
ATOM 691 C CA . VAL A 1 87 ? -5.884 -4.837 -3.279 1.00 94.94 87 VAL A CA 1
ATOM 692 C C . VAL A 1 87 ? -5.231 -4.296 -2.010 1.00 94.94 87 VAL A C 1
ATOM 694 O O . VAL A 1 87 ? -4.421 -4.975 -1.379 1.00 94.94 87 VAL A O 1
ATOM 697 N N . MET A 1 88 ? -5.565 -3.072 -1.618 1.00 93.62 88 MET A N 1
ATOM 698 C CA . MET A 1 88 ? -4.906 -2.364 -0.520 1.00 93.62 88 MET A CA 1
ATOM 699 C C . MET A 1 88 ? -5.889 -1.578 0.350 1.00 93.62 88 MET A C 1
ATOM 701 O O . MET A 1 88 ? -6.951 -1.141 -0.088 1.00 93.62 88 MET A O 1
ATOM 705 N N . ASP A 1 89 ? -5.512 -1.384 1.612 1.00 91.38 89 ASP A N 1
ATOM 706 C CA . ASP A 1 89 ? -6.281 -0.590 2.575 1.00 91.38 89 ASP A CA 1
ATOM 707 C C . ASP A 1 89 ? -6.203 0.925 2.267 1.00 91.38 89 ASP A C 1
ATOM 709 O O . ASP A 1 89 ? -5.292 1.425 1.593 1.00 91.38 89 ASP A O 1
ATOM 713 N N . ASN A 1 90 ? -7.122 1.697 2.847 1.00 91.44 90 ASN A N 1
ATOM 714 C CA . ASN A 1 90 ? -7.135 3.159 2.816 1.00 91.44 90 ASN A CA 1
ATOM 715 C C . ASN A 1 90 ? -5.884 3.822 3.373 1.00 91.44 90 ASN A C 1
ATOM 717 O O . ASN A 1 90 ? -5.633 4.989 3.073 1.00 91.44 90 ASN A O 1
ATOM 721 N N . LEU A 1 91 ? -5.104 3.111 4.189 1.00 89.06 91 LEU A N 1
ATOM 722 C CA . LEU A 1 91 ? -3.841 3.631 4.688 1.00 89.06 91 LEU A CA 1
ATOM 723 C C . LEU A 1 91 ? -2.854 3.879 3.541 1.00 89.06 91 LEU A C 1
ATOM 725 O O . LEU A 1 91 ? -2.122 4.869 3.591 1.00 89.06 91 LEU A O 1
ATOM 729 N N . PHE A 1 92 ? -2.871 3.020 2.522 1.00 91.38 92 PHE A N 1
ATOM 730 C CA . PHE A 1 92 ? -1.922 3.035 1.409 1.00 91.38 92 PHE A CA 1
ATOM 731 C C . PHE A 1 92 ? -2.486 3.702 0.158 1.00 91.38 92 PHE A C 1
ATOM 733 O O . PHE A 1 92 ? -1.741 4.338 -0.578 1.00 91.38 92 PHE A O 1
ATOM 740 N N . THR A 1 93 ? -3.799 3.590 -0.049 1.00 93.19 93 THR A N 1
ATOM 741 C CA . THR A 1 93 ? -4.462 4.057 -1.270 1.00 93.19 93 THR A CA 1
ATOM 742 C C . THR A 1 93 ? -4.351 5.580 -1.432 1.00 93.19 93 THR A C 1
ATOM 744 O O . THR A 1 93 ? -4.713 6.344 -0.526 1.00 93.19 93 THR A O 1
ATOM 747 N N . SER A 1 94 ? -3.879 6.010 -2.604 1.00 93.00 94 SER A N 1
ATOM 748 C CA . SER A 1 94 ? -3.851 7.399 -3.080 1.00 93.00 94 SER A CA 1
ATOM 749 C C . SER A 1 94 ? -3.955 7.437 -4.610 1.00 93.00 94 SER A C 1
ATOM 751 O O . SER A 1 94 ? -3.635 6.451 -5.276 1.00 93.00 94 SER A O 1
ATOM 753 N N . ILE A 1 95 ? -4.393 8.567 -5.174 1.00 92.69 95 ILE A N 1
ATOM 754 C CA . ILE A 1 95 ? -4.511 8.736 -6.633 1.00 92.69 95 ILE A CA 1
ATOM 755 C C . ILE A 1 95 ? -3.144 8.599 -7.337 1.00 92.69 95 ILE A C 1
ATOM 757 O O . ILE A 1 95 ? -3.059 7.833 -8.299 1.00 92.69 95 ILE A O 1
ATOM 761 N N . PRO A 1 96 ? -2.045 9.216 -6.851 1.00 93.50 96 PRO A N 1
ATOM 762 C CA . PRO A 1 96 ? -0.734 9.076 -7.482 1.00 93.50 96 PRO A CA 1
ATOM 763 C C . PRO A 1 96 ? -0.226 7.633 -7.496 1.00 93.50 96 PRO A C 1
ATOM 765 O O . PRO A 1 96 ? 0.380 7.208 -8.474 1.00 93.50 96 PRO A O 1
ATOM 768 N N . LEU A 1 97 ? -0.518 6.852 -6.449 1.00 94.94 97 LEU A N 1
ATOM 769 C CA . LEU A 1 97 ? -0.164 5.433 -6.414 1.00 94.94 97 LEU A CA 1
ATOM 770 C C . LEU A 1 97 ? -0.886 4.640 -7.502 1.00 94.94 97 LEU A C 1
ATOM 772 O O . LEU A 1 97 ? -0.259 3.832 -8.177 1.00 94.94 97 LEU A O 1
ATOM 776 N N . LEU A 1 98 ? -2.190 4.864 -7.676 1.00 95.00 98 LEU A N 1
ATOM 777 C CA . LEU A 1 98 ? -2.960 4.174 -8.713 1.00 95.00 98 LEU A CA 1
ATOM 778 C C . LEU A 1 98 ? -2.430 4.510 -10.114 1.00 95.00 98 LEU A C 1
ATOM 780 O O . LEU A 1 98 ? -2.317 3.614 -10.947 1.00 95.00 98 LEU A O 1
ATOM 784 N N . 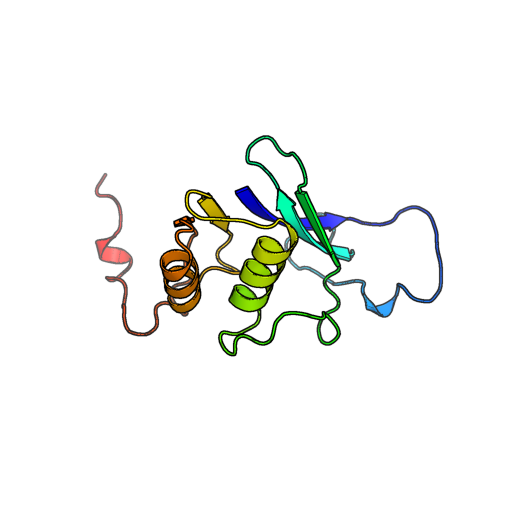ASN A 1 99 ? -2.014 5.758 -10.344 1.00 94.56 99 ASN A N 1
ATOM 785 C CA . ASN A 1 99 ? -1.374 6.159 -11.598 1.00 94.56 99 ASN A CA 1
ATOM 786 C C . ASN A 1 99 ? -0.033 5.440 -11.823 1.00 94.56 99 ASN A C 1
ATOM 788 O O . ASN A 1 99 ? 0.225 4.963 -12.925 1.00 94.56 99 ASN A O 1
ATOM 792 N N . GLU A 1 100 ? 0.819 5.330 -10.799 1.00 95.69 100 GLU A N 1
ATOM 793 C CA . GLU A 1 100 ? 2.099 4.612 -10.911 1.00 95.69 100 GLU A CA 1
ATOM 794 C C . GLU A 1 100 ? 1.927 3.105 -11.129 1.00 95.69 100 GLU A C 1
ATOM 796 O O . GLU A 1 100 ? 2.682 2.501 -11.891 1.00 95.69 100 GLU A O 1
ATOM 801 N N . LEU A 1 101 ? 0.925 2.491 -10.497 1.00 96.19 101 LEU A N 1
ATOM 802 C CA . LEU A 1 101 ? 0.578 1.089 -10.735 1.00 96.19 101 LEU A CA 1
ATOM 803 C C . LEU A 1 101 ? 0.084 0.874 -12.170 1.00 96.19 101 LEU A C 1
ATOM 805 O O . LEU A 1 101 ? 0.579 -0.019 -12.857 1.00 96.19 101 LEU A O 1
ATOM 809 N N . SER A 1 102 ? -0.798 1.752 -12.655 1.00 96.06 102 SER A N 1
ATOM 810 C CA . SER A 1 102 ? -1.323 1.694 -14.023 1.00 96.06 102 SER A CA 1
ATOM 811 C C . SER A 1 102 ? -0.216 1.810 -15.077 1.00 96.06 102 SER A C 1
ATOM 813 O O . SER A 1 102 ? -0.184 1.018 -16.015 1.00 96.06 102 SER A O 1
ATOM 815 N N . LYS A 1 103 ? 0.768 2.703 -14.885 1.00 96.06 103 LYS A N 1
ATOM 816 C CA . LYS A 1 103 ? 1.952 2.806 -15.766 1.00 96.06 103 LYS A CA 1
ATOM 817 C C . LYS A 1 103 ? 2.780 1.518 -15.832 1.00 96.06 103 LYS A C 1
ATOM 819 O O . LYS A 1 103 ? 3.511 1.318 -16.796 1.00 96.06 103 LYS A O 1
ATOM 824 N N . LYS A 1 104 ? 2.705 0.671 -14.802 1.00 95.00 104 LYS A N 1
ATOM 825 C CA . LYS A 1 104 ? 3.400 -0.622 -14.714 1.00 95.00 104 LYS A CA 1
ATOM 826 C C . LYS A 1 104 ? 2.543 -1.798 -15.204 1.00 95.00 104 LYS A C 1
ATOM 828 O O . LYS A 1 104 ? 2.987 -2.935 -15.082 1.00 95.00 104 LYS A O 1
ATOM 833 N N . GLY A 1 105 ? 1.330 -1.545 -15.704 1.00 96.00 105 GLY A N 1
ATOM 834 C CA . GLY A 1 105 ? 0.385 -2.594 -16.101 1.00 96.00 105 GLY A CA 1
ATOM 835 C C . GLY A 1 105 ? -0.196 -3.376 -14.918 1.00 96.00 105 GLY A C 1
ATOM 836 O O . GLY A 1 105 ? -0.680 -4.492 -15.090 1.00 96.00 105 GLY A O 1
ATOM 837 N N . ILE A 1 106 ? -0.105 -2.824 -13.705 1.00 96.94 106 ILE A N 1
ATOM 838 C CA . ILE A 1 106 ? -0.593 -3.451 -12.478 1.00 96.94 106 ILE A CA 1
ATOM 839 C C . ILE A 1 106 ? -1.907 -2.787 -12.087 1.00 96.94 106 ILE A C 1
ATOM 841 O O . ILE A 1 106 ? -1.965 -1.576 -11.862 1.00 96.94 106 ILE A O 1
ATOM 845 N N . ASP A 1 107 ? -2.947 -3.592 -11.914 1.00 96.12 107 ASP A N 1
ATOM 846 C CA . ASP A 1 107 ? -4.238 -3.095 -11.462 1.00 96.12 107 ASP A CA 1
ATOM 847 C C . ASP A 1 107 ? -4.220 -2.861 -9.950 1.00 96.12 107 ASP A C 1
ATOM 849 O O . ASP A 1 107 ? -3.807 -3.721 -9.168 1.00 96.12 107 ASP A O 1
ATOM 853 N N . GLY A 1 108 ? -4.698 -1.696 -9.514 1.00 95.50 108 GLY A N 1
ATOM 854 C CA . GLY A 1 108 ? -4.782 -1.317 -8.105 1.00 95.50 108 GLY A CA 1
ATOM 855 C C . GLY A 1 108 ? -6.222 -1.098 -7.655 1.00 95.50 108 GLY A C 1
ATOM 856 O O . GLY A 1 108 ? -6.985 -0.384 -8.300 1.00 95.50 108 GLY A O 1
ATOM 857 N N . THR A 1 109 ? -6.609 -1.664 -6.514 1.00 95.38 109 THR A N 1
ATOM 858 C CA . THR A 1 109 ? -7.924 -1.420 -5.903 1.00 95.38 109 THR A CA 1
ATOM 859 C C . THR A 1 109 ? -7.787 -1.147 -4.415 1.00 95.38 109 THR A C 1
ATOM 861 O O . THR A 1 109 ? -7.088 -1.850 -3.693 1.00 95.38 109 THR A O 1
ATOM 864 N N . GLY A 1 110 ? -8.490 -0.134 -3.925 1.00 93.75 110 GLY A N 1
ATOM 865 C CA . GLY A 1 110 ? -8.515 0.176 -2.507 1.00 93.75 110 GLY A CA 1
ATOM 866 C C . GLY A 1 110 ? -9.530 1.257 -2.186 1.00 93.75 110 GLY A C 1
ATOM 867 O O . GLY A 1 110 ? -9.985 1.999 -3.055 1.00 93.75 110 GLY A O 1
ATOM 868 N N . THR A 1 111 ? -9.903 1.347 -0.917 1.00 92.12 111 THR A N 1
ATOM 869 C CA . THR A 1 111 ? -10.750 2.440 -0.431 1.00 92.12 111 THR A CA 1
ATOM 870 C C . THR A 1 111 ? -9.899 3.689 -0.243 1.00 92.12 111 THR A C 1
ATOM 872 O O . THR A 1 111 ? -8.862 3.603 0.400 1.00 92.12 111 THR A O 1
ATOM 875 N N . ILE A 1 112 ? -10.324 4.855 -0.721 1.00 91.19 112 ILE A N 1
ATOM 876 C CA . ILE A 1 112 ? -9.598 6.115 -0.504 1.00 91.19 112 ILE A CA 1
ATOM 877 C C . ILE A 1 112 ? -10.222 6.921 0.641 1.00 91.19 112 ILE A C 1
ATOM 879 O O . ILE A 1 112 ? -11.435 6.892 0.850 1.00 91.19 112 ILE A O 1
ATOM 883 N N . ARG A 1 113 ? -9.398 7.638 1.414 1.00 88.69 113 ARG A N 1
ATOM 884 C CA . ARG A 1 113 ? -9.906 8.576 2.428 1.00 88.69 113 ARG A CA 1
ATOM 885 C C . ARG A 1 113 ? -10.336 9.879 1.763 1.00 88.69 113 ARG A C 1
ATOM 887 O O . ARG A 1 113 ? -9.655 10.365 0.870 1.00 88.69 113 ARG A O 1
ATOM 894 N N . GLU A 1 114 ? -11.410 10.478 2.267 1.00 86.75 114 GLU A N 1
ATOM 895 C CA . GLU A 1 114 ? -11.967 11.745 1.764 1.00 86.75 114 GLU A CA 1
ATOM 896 C C . GLU A 1 114 ? -10.921 12.874 1.722 1.00 86.75 114 GLU A C 1
ATOM 898 O O . GLU A 1 114 ? -10.849 13.634 0.766 1.00 86.75 114 GLU A O 1
ATOM 903 N N . ASN A 1 115 ? -10.014 12.923 2.700 1.00 86.06 115 ASN A N 1
ATOM 904 C CA . ASN A 1 115 ? -8.934 13.910 2.751 1.00 86.06 115 ASN A CA 1
ATOM 905 C C . ASN A 1 115 ? -7.733 13.609 1.827 1.00 86.06 115 ASN A C 1
ATOM 907 O O . ASN A 1 115 ? -6.695 14.249 1.963 1.00 86.06 115 ASN A O 1
ATOM 911 N N . ARG A 1 116 ? -7.832 12.610 0.942 1.00 84.88 116 ARG A N 1
ATOM 912 C CA . ARG A 1 116 ? -6.783 12.199 -0.013 1.00 84.88 116 ARG A CA 1
ATOM 913 C C . ARG A 1 116 ? -7.263 12.205 -1.462 1.00 84.88 116 ARG A C 1
ATOM 915 O O . ARG A 1 116 ? -6.638 11.599 -2.323 1.00 84.88 116 ARG A O 1
ATOM 922 N N . LEU A 1 117 ? -8.387 12.862 -1.715 1.00 83.44 117 LEU A N 1
ATOM 923 C CA . LEU A 1 117 ? -8.989 12.960 -3.039 1.00 83.44 117 LEU A CA 1
ATOM 924 C C . LEU A 1 117 ? -8.311 13.994 -3.943 1.00 83.44 117 LEU A C 1
ATOM 926 O O . LEU A 1 117 ? -8.679 14.094 -5.107 1.00 83.44 117 LEU A O 1
ATOM 930 N N . GLU A 1 118 ? -7.333 14.747 -3.429 1.00 82.12 118 GLU A N 1
ATOM 931 C CA . GLU A 1 118 ? -6.626 15.797 -4.171 1.00 82.12 118 GLU A CA 1
ATOM 932 C C . GLU A 1 118 ? -7.628 16.725 -4.880 1.00 82.12 118 GLU A C 1
ATOM 934 O O . GLU A 1 118 ? -8.413 17.394 -4.211 1.00 82.12 118 GLU A O 1
ATOM 939 N N . ASN A 1 119 ? -7.655 16.720 -6.215 1.00 81.81 119 ASN A N 1
ATOM 940 C CA . ASN A 1 119 ? -8.526 17.564 -7.036 1.00 81.81 119 ASN A CA 1
ATOM 941 C C . ASN A 1 119 ? -9.823 16.865 -7.493 1.00 81.81 119 ASN A C 1
ATOM 943 O O . ASN A 1 119 ? -10.482 17.339 -8.415 1.00 81.81 119 ASN A O 1
ATOM 947 N N . ALA A 1 120 ? -10.196 15.742 -6.873 1.00 83.00 120 ALA A N 1
ATOM 948 C CA . ALA A 1 120 ? -11.372 14.940 -7.219 1.00 83.00 120 ALA A CA 1
ATOM 949 C C . ALA A 1 120 ? -12.405 14.905 -6.068 1.00 83.00 120 ALA A C 1
ATOM 951 O O . ALA A 1 120 ? -12.598 13.861 -5.439 1.00 83.00 120 ALA A O 1
ATOM 952 N N . PRO A 1 121 ? -13.064 16.034 -5.740 1.00 82.56 121 PRO A N 1
ATOM 953 C CA . PRO A 1 121 ? -13.977 16.108 -4.604 1.00 82.56 121 PRO A CA 1
ATOM 954 C C . PRO A 1 121 ? -15.159 15.145 -4.763 1.00 82.56 121 PRO A C 1
ATOM 956 O O . PRO A 1 121 ? -15.780 15.060 -5.823 1.00 82.56 121 PRO A O 1
ATOM 959 N N . LEU A 1 122 ? -15.496 14.438 -3.681 1.00 83.94 122 LEU A N 1
ATOM 960 C CA . LEU A 1 122 ? -16.685 13.592 -3.649 1.00 83.94 122 LEU A CA 1
ATOM 961 C C . LEU A 1 122 ? -17.951 14.441 -3.471 1.00 83.94 122 LEU A C 1
ATOM 963 O O . LEU A 1 122 ? -17.923 15.460 -2.772 1.00 83.94 122 LEU A O 1
ATOM 967 N N . PRO A 1 123 ? -19.086 14.004 -4.044 1.00 84.88 123 PRO A N 1
ATOM 968 C CA . PRO A 1 123 ? -20.367 14.622 -3.755 1.00 84.88 123 PRO A CA 1
ATOM 969 C C . PRO A 1 123 ? -20.713 14.506 -2.257 1.00 84.88 123 PRO A C 1
ATOM 971 O O . PRO A 1 123 ? -20.224 13.612 -1.559 1.00 84.88 123 PRO A O 1
ATOM 974 N N . PRO A 1 124 ? -21.569 15.398 -1.726 1.00 85.38 124 PRO A N 1
ATOM 975 C CA . PRO A 1 124 ? -21.898 15.415 -0.305 1.00 85.38 124 PRO A CA 1
ATOM 976 C C . PRO A 1 124 ? -22.465 14.074 0.178 1.00 85.38 124 PRO A C 1
ATOM 978 O O . PRO A 1 124 ? -23.370 13.516 -0.431 1.00 85.38 124 PRO A O 1
ATOM 981 N N . LYS A 1 125 ? -22.048 13.598 1.358 1.00 83.75 125 LYS A N 1
ATOM 982 C CA . LYS A 1 125 ? -22.515 12.310 1.928 1.00 83.75 125 LYS A CA 1
ATOM 983 C C . LYS A 1 125 ? -24.039 12.153 1.971 1.00 83.75 125 LYS A C 1
ATOM 985 O O . LYS A 1 125 ? -24.542 11.036 1.909 1.00 83.75 125 LYS A O 1
ATOM 990 N N . LYS A 1 126 ? -24.781 13.261 2.091 1.00 83.44 126 LYS A N 1
ATOM 991 C CA . LYS A 1 126 ? -26.251 13.263 2.082 1.00 83.44 126 LYS A CA 1
ATOM 992 C C . LYS A 1 126 ? -26.834 12.791 0.746 1.00 83.44 126 LYS A C 1
ATOM 994 O O . LYS A 1 126 ? -27.829 12.079 0.782 1.00 83.44 126 LYS A O 1
ATOM 999 N N . SER A 1 127 ? -26.224 13.143 -0.389 1.00 84.69 127 SER A N 1
ATOM 1000 C CA . SER A 1 127 ? -26.693 12.725 -1.719 1.00 84.69 127 SER A CA 1
ATOM 1001 C C . SER A 1 127 ? -26.274 11.300 -2.083 1.00 84.69 127 SER A C 1
ATOM 1003 O O . SER A 1 127 ? -26.848 10.712 -2.989 1.00 84.69 127 SER A O 1
ATOM 1005 N N . MET A 1 128 ? -25.300 10.730 -1.367 1.00 82.56 128 MET A N 1
ATOM 1006 C CA . MET A 1 128 ? -24.804 9.366 -1.582 1.00 82.56 128 MET A CA 1
ATOM 1007 C C . MET A 1 128 ? -25.501 8.313 -0.708 1.00 82.56 128 MET A C 1
ATOM 1009 O O . MET A 1 128 ? -25.146 7.134 -0.765 1.00 82.56 128 MET A O 1
ATOM 1013 N N . LYS A 1 129 ? -26.459 8.708 0.144 1.00 83.75 129 LYS A N 1
ATOM 1014 C CA . LYS A 1 129 ? -27.244 7.737 0.912 1.00 83.75 129 LYS A CA 1
ATOM 1015 C C . LYS A 1 129 ? -28.104 6.927 -0.052 1.00 83.75 129 LYS A C 1
ATOM 1017 O O . LYS A 1 129 ? -28.795 7.494 -0.890 1.00 83.75 129 LYS A O 1
ATOM 1022 N N . LYS A 1 130 ? -28.068 5.603 0.094 1.00 80.12 130 LYS A N 1
ATOM 1023 C CA . LYS A 1 130 ? -28.933 4.698 -0.661 1.00 80.12 130 LYS A CA 1
ATOM 1024 C C . LYS A 1 130 ? -30.389 5.054 -0.345 1.00 80.12 130 LYS A C 1
ATOM 1026 O O . LYS A 1 130 ? -30.763 5.043 0.827 1.00 80.12 130 LYS A O 1
ATOM 1031 N N . THR A 1 131 ? -31.172 5.408 -1.361 1.00 73.44 131 THR A N 1
ATOM 1032 C CA . THR A 1 131 ? -32.624 5.547 -1.215 1.00 73.44 131 THR A CA 1
ATOM 1033 C C . THR A 1 131 ? -33.173 4.151 -0.953 1.00 73.44 131 THR A C 1
ATOM 1035 O O . THR A 1 131 ? -33.033 3.273 -1.807 1.00 73.44 131 THR A O 1
ATOM 1038 N N . SER A 1 132 ? -33.660 3.929 0.267 1.00 62.84 132 SER A N 1
ATOM 1039 C CA . SER A 1 132 ? -34.391 2.716 0.638 1.00 62.84 132 SER A CA 1
ATOM 1040 C C . SER A 1 132 ? -35.780 2.706 0.024 1.00 62.84 132 SER A C 1
ATOM 1042 O O . SER A 1 132 ? -36.365 3.808 -0.087 1.00 62.84 132 SER A O 1
#

Foldseek 3Di:
DEWDKDWDADPDDDDDPCPQQWAADPPDPDRTTWIKTFDADPVGHTPDIDTDNDPPGDFDPPVPDDLLRSVVRVCVVSVPAAPAEYEYEQVNDAPVSQVVCVVRNYHYHYDHDQVRCVPNHDDDPVVVDDDD

pLDDT: mean 83.39, std 13.12, range [39.62, 96.94]

Organism: Araneus ventricosus (NCBI:txid182803)

Sequence (132 aa):
MQITVIYFNNRNTFYLYIIGLKQFIKGKPIRFGFKLWTLASSDGYLFHAELYSSSTTKLPQTGLGQGPDVVLGLMNKVHAHEGNHVVMDNLFTSIPLLNELSKKGIDGTGTIRENRLENAPLPPKKSMKKTS

Radius of gyration: 17.06 Å; chains: 1; bounding box: 52×35×40 Å

InterPro domains:
  IPR029526 PiggyBac transposable element-derived protein [PF13843] (21-129)
  IPR052638 PiggyBac transposable element-derived [PTHR47055] (22-131)